Protein AF-A0ABD5F2E1-F1 (afdb_monomer_lite)

Radius of gyration: 25.32 Å; chains: 1; bounding box: 39×32×80 Å

Secondary structure (DSSP, 8-state):
------PPP----SS--SS--PPPP--EEEEEEETTEEEEEETT--HHHHHHHHHHHHHHHHHHHTT-

Organism: Enterococcus avium (NCBI:txid33945)

pLDDT: mean 79.35, std 11.54, range [51.88, 96.06]

Foldseek 3Di:
DDDDDDDDDDDDDPCDPPDDPPPDPFAFDDWDDAPPDIDTDTPPPDPVNVVVVVVVSVVVNVVVVVVD

Sequence (68 aa):
MEKKEIVPIQIVDRNPPMSPTAPAKSKLAARVKLGQAEAYIYNGTDKYIFATIMKELSIHASRLHSRT

Structure (mmCIF, N/CA/C/O backbone):
data_AF-A0ABD5F2E1-F1
#
_entry.id   AF-A0ABD5F2E1-F1
#
loop_
_atom_site.group_PDB
_atom_site.id
_atom_site.type_symbol
_atom_site.label_atom_id
_atom_site.label_alt_id
_atom_site.label_comp_id
_atom_site.label_asym_id
_atom_site.label_entity_id
_atom_site.label_seq_id
_atom_site.pdbx_PDB_ins_code
_atom_site.Cartn_x
_atom_site.Cartn_y
_atom_site.Cartn_z
_atom_site.occupancy
_atom_site.B_iso_or_equiv
_atom_site.auth_seq_id
_atom_site.auth_comp_id
_atom_site.auth_asym_id
_atom_site.auth_atom_id
_atom_site.pdbx_PDB_model_num
ATOM 1 N N . MET A 1 1 ? 7.091 -21.988 -56.491 1.00 51.88 1 MET A N 1
ATOM 2 C CA . MET A 1 1 ? 7.713 -21.045 -55.540 1.00 51.88 1 MET A CA 1
ATOM 3 C C . MET A 1 1 ? 8.325 -21.867 -54.427 1.00 51.88 1 MET A C 1
ATOM 5 O O . MET A 1 1 ? 7.582 -22.514 -53.698 1.00 51.88 1 MET A O 1
ATOM 9 N N . GLU A 1 2 ? 9.652 -21.924 -54.361 1.00 62.22 2 GLU A N 1
ATOM 10 C CA . GLU A 1 2 ? 10.350 -22.584 -53.256 1.00 62.22 2 GLU A CA 1
ATOM 11 C C . GLU A 1 2 ? 10.012 -21.882 -51.937 1.00 62.22 2 GLU A C 1
ATOM 13 O O . GLU A 1 2 ? 10.002 -20.650 -51.852 1.00 62.22 2 GLU A O 1
ATOM 18 N N . LYS A 1 3 ? 9.672 -22.676 -50.920 1.00 64.25 3 LYS A N 1
ATOM 19 C CA . LYS A 1 3 ? 9.369 -22.180 -49.578 1.00 64.25 3 LYS A CA 1
ATOM 20 C C . LYS A 1 3 ? 10.688 -21.774 -48.926 1.00 64.25 3 LYS A C 1
ATOM 22 O O . LYS A 1 3 ? 11.518 -22.631 -48.652 1.00 64.25 3 LYS A O 1
ATOM 27 N N . LYS A 1 4 ? 10.882 -20.475 -48.692 1.00 73.44 4 LYS A N 1
ATOM 28 C CA . LYS A 1 4 ? 12.024 -19.978 -47.918 1.00 73.44 4 LYS A CA 1
ATOM 29 C C . LYS A 1 4 ? 11.859 -20.413 -46.464 1.00 73.44 4 LYS A C 1
ATOM 31 O O . LYS A 1 4 ? 10.833 -20.121 -45.851 1.00 73.44 4 LYS A O 1
ATOM 36 N N . GLU A 1 5 ? 12.851 -21.123 -45.944 1.00 75.44 5 GLU A N 1
ATOM 37 C CA . GLU A 1 5 ? 12.912 -21.507 -44.537 1.00 75.44 5 GLU A CA 1
ATOM 38 C C . GLU A 1 5 ? 12.961 -20.253 -43.654 1.00 75.44 5 GLU A C 1
ATOM 40 O O . GLU A 1 5 ? 13.657 -19.280 -43.958 1.00 75.44 5 GLU A O 1
ATOM 45 N N . ILE A 1 6 ? 12.172 -20.250 -42.579 1.00 78.81 6 ILE A N 1
ATOM 46 C CA . ILE A 1 6 ? 12.126 -19.132 -41.636 1.00 78.81 6 ILE A CA 1
ATOM 47 C C . ILE A 1 6 ? 13.383 -19.212 -40.772 1.00 78.81 6 ILE A C 1
ATOM 49 O O . ILE A 1 6 ? 13.507 -20.101 -39.932 1.00 78.81 6 ILE A O 1
ATOM 53 N N . VAL A 1 7 ? 14.304 -18.272 -40.977 1.00 78.94 7 VAL A N 1
ATOM 54 C CA . VAL A 1 7 ? 15.516 -18.129 -40.165 1.00 78.94 7 VAL A CA 1
ATOM 55 C C . VAL A 1 7 ? 15.316 -17.066 -39.080 1.00 78.94 7 VAL A C 1
ATOM 57 O O . VAL A 1 7 ? 14.680 -16.039 -39.338 1.00 78.94 7 VAL A O 1
ATOM 60 N N . PRO A 1 8 ? 15.841 -17.277 -37.862 1.00 77.00 8 PRO A N 1
ATOM 61 C CA . PRO A 1 8 ? 15.754 -16.286 -36.802 1.00 77.00 8 PRO A CA 1
ATOM 62 C C . PRO A 1 8 ? 16.583 -15.053 -37.169 1.00 77.00 8 PRO A C 1
ATOM 64 O O . PRO A 1 8 ? 17.777 -15.142 -37.449 1.00 77.00 8 PRO A O 1
ATOM 67 N N . ILE A 1 9 ? 15.939 -13.889 -37.146 1.00 75.81 9 ILE A N 1
ATOM 68 C CA . ILE A 1 9 ? 16.603 -12.596 -37.300 1.00 75.81 9 ILE A CA 1
ATOM 69 C C . ILE A 1 9 ? 16.872 -12.001 -35.920 1.00 75.81 9 ILE A C 1
ATOM 71 O O . ILE A 1 9 ? 15.959 -11.796 -35.122 1.00 75.81 9 ILE A O 1
ATOM 75 N N . GLN A 1 10 ? 18.141 -11.717 -35.634 1.00 75.00 10 GLN A N 1
ATOM 76 C CA . GLN A 1 10 ? 18.528 -11.006 -34.424 1.00 75.00 10 GLN A CA 1
ATOM 77 C C . GLN A 1 10 ? 18.316 -9.508 -34.649 1.00 75.00 10 GLN A C 1
ATOM 79 O O . GLN A 1 10 ? 19.045 -8.866 -35.406 1.00 75.00 10 GLN A O 1
ATOM 84 N N . ILE A 1 11 ? 17.291 -8.950 -34.008 1.00 77.69 11 ILE A N 1
ATOM 85 C CA . ILE A 1 11 ? 17.061 -7.506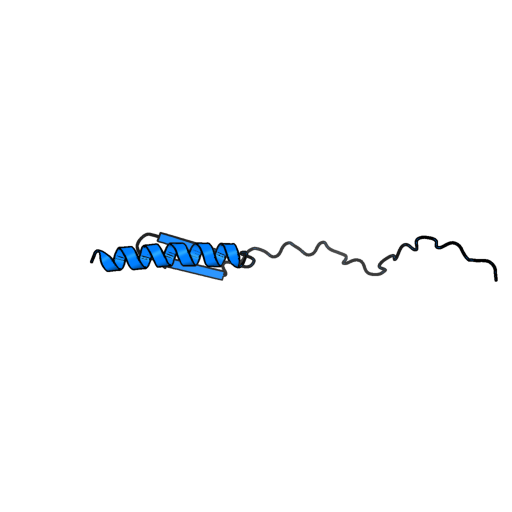 -33.992 1.00 77.69 11 ILE A CA 1
ATOM 86 C C . ILE A 1 11 ? 18.112 -6.903 -33.057 1.00 77.69 11 ILE A C 1
ATOM 88 O O . ILE A 1 11 ? 18.017 -7.023 -31.838 1.00 77.69 11 ILE A O 1
ATOM 92 N N . VAL A 1 12 ? 19.151 -6.307 -33.637 1.00 74.94 12 VAL A N 1
ATOM 93 C CA . VAL A 1 12 ? 20.164 -5.553 -32.894 1.00 74.94 12 VAL A CA 1
ATOM 94 C C . VAL A 1 12 ? 19.638 -4.137 -32.703 1.00 74.94 12 VAL A C 1
ATOM 96 O O . VAL A 1 12 ? 19.484 -3.395 -33.675 1.00 74.94 12 VAL A O 1
ATOM 99 N N . ASP A 1 13 ? 19.352 -3.767 -31.457 1.00 74.56 13 ASP A N 1
ATOM 100 C CA . ASP A 1 13 ? 19.042 -2.383 -31.116 1.00 74.56 13 ASP A CA 1
ATOM 101 C C . ASP A 1 13 ? 20.302 -1.533 -31.336 1.00 74.56 13 ASP A C 1
ATOM 103 O O . ASP A 1 13 ? 21.354 -1.802 -30.755 1.00 74.56 13 ASP A O 1
ATOM 107 N N . ARG A 1 14 ? 20.233 -0.557 -32.249 1.00 68.62 14 ARG A N 1
ATOM 108 C CA . ARG A 1 14 ? 21.387 0.283 -32.620 1.00 68.62 14 ARG A CA 1
ATOM 109 C C . ARG A 1 14 ? 21.679 1.366 -31.584 1.00 68.62 14 ARG A C 1
ATOM 111 O O . ARG A 1 14 ? 22.781 1.902 -31.593 1.00 68.62 14 ARG A O 1
ATOM 118 N N . ASN A 1 15 ? 20.723 1.652 -30.699 1.00 69.38 15 ASN A N 1
ATOM 119 C CA . ASN A 1 15 ? 20.875 2.584 -29.587 1.00 69.38 15 ASN A CA 1
ATOM 120 C C . ASN A 1 15 ? 20.443 1.891 -28.289 1.00 69.38 15 ASN A C 1
ATOM 122 O O . ASN A 1 15 ? 19.426 2.272 -27.704 1.00 69.38 15 ASN A O 1
ATOM 126 N N . PRO A 1 16 ? 21.194 0.879 -27.816 1.00 63.00 16 PRO A N 1
ATOM 127 C CA . PRO A 1 16 ? 20.941 0.349 -26.489 1.00 63.00 16 PRO A CA 1
ATOM 128 C C . PRO A 1 16 ? 21.079 1.512 -25.494 1.00 63.00 16 PRO A C 1
ATOM 130 O O . PRO A 1 16 ? 22.001 2.324 -25.646 1.00 63.00 16 PRO A O 1
ATOM 133 N N . PRO A 1 17 ? 20.190 1.648 -24.493 1.00 66.50 17 PRO A N 1
ATOM 134 C CA . PRO A 1 17 ? 20.388 2.637 -23.444 1.00 66.50 17 PRO A CA 1
ATOM 135 C C . PRO A 1 17 ? 21.790 2.431 -22.857 1.00 66.50 17 PRO A C 1
ATOM 137 O O . PRO A 1 17 ? 22.088 1.391 -22.277 1.00 66.50 17 PRO A O 1
ATOM 140 N N . MET A 1 18 ? 22.673 3.416 -23.069 1.00 63.81 18 MET A N 1
ATOM 141 C CA . MET A 1 18 ? 24.105 3.354 -22.729 1.00 63.81 18 MET A CA 1
ATOM 142 C C . MET A 1 18 ? 24.378 3.249 -21.224 1.00 63.81 18 MET A C 1
ATOM 144 O O . MET A 1 18 ? 25.527 3.168 -20.796 1.00 63.81 18 MET A O 1
ATOM 148 N N . SER A 1 19 ? 23.338 3.254 -20.401 1.00 65.12 19 SER A N 1
ATOM 149 C CA . SER A 1 19 ? 23.441 3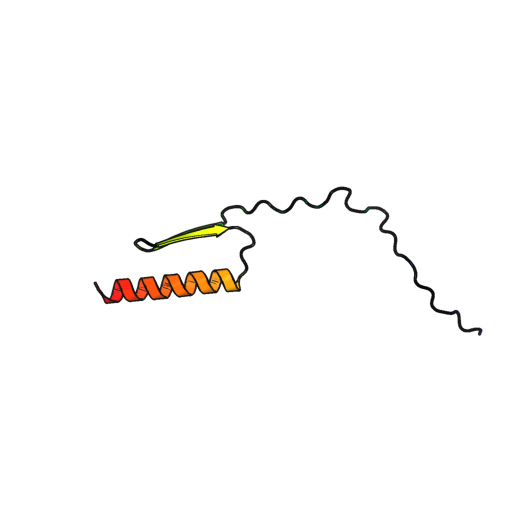.070 -18.971 1.00 65.12 19 SER A CA 1
ATOM 150 C C . SER A 1 19 ? 22.284 2.205 -18.482 1.00 65.12 19 SER A C 1
ATOM 152 O O . SER A 1 19 ? 21.147 2.381 -18.936 1.00 65.12 19 SER A O 1
ATOM 154 N N . PRO A 1 20 ? 22.532 1.278 -17.539 1.00 65.50 20 PRO A N 1
ATOM 155 C CA . PRO A 1 20 ? 21.439 0.691 -16.788 1.00 65.50 20 PRO A CA 1
ATOM 156 C C . PRO A 1 20 ? 20.675 1.852 -16.155 1.00 65.50 20 PRO A C 1
ATOM 158 O O . PRO A 1 20 ? 21.268 2.679 -15.458 1.00 65.50 20 PRO A O 1
ATOM 161 N N . THR A 1 21 ? 19.376 1.961 -16.445 1.00 65.00 21 THR A N 1
ATOM 162 C CA . THR A 1 21 ? 18.509 2.927 -15.773 1.00 65.00 21 THR A CA 1
ATOM 163 C C . THR A 1 21 ? 18.726 2.747 -14.277 1.00 65.00 21 THR A C 1
ATOM 165 O O . THR A 1 21 ? 18.477 1.665 -13.745 1.00 65.00 21 THR A O 1
ATOM 168 N N . ALA A 1 22 ? 19.280 3.769 -13.618 1.00 65.44 22 ALA A N 1
ATOM 169 C CA . ALA A 1 22 ? 19.587 3.671 -12.201 1.00 65.44 22 ALA A CA 1
ATOM 170 C C . ALA A 1 22 ? 18.296 3.286 -11.464 1.00 65.44 22 ALA A C 1
ATOM 172 O O . ALA A 1 22 ? 17.254 3.891 -11.749 1.00 65.44 22 ALA A O 1
ATOM 173 N N . PRO A 1 23 ? 18.328 2.294 -10.552 1.00 66.94 23 PRO A N 1
ATOM 174 C CA . PRO A 1 23 ? 17.145 1.942 -9.787 1.00 66.94 23 PRO A CA 1
ATOM 175 C C . PRO A 1 23 ? 16.635 3.215 -9.118 1.00 66.94 23 PRO A C 1
ATOM 177 O O . PRO A 1 23 ? 17.388 3.912 -8.428 1.00 66.94 23 PRO A O 1
ATOM 180 N N . ALA A 1 24 ? 15.380 3.566 -9.403 1.00 70.56 24 ALA A N 1
ATOM 181 C CA . ALA A 1 24 ? 14.776 4.770 -8.865 1.00 70.56 24 ALA A CA 1
ATOM 182 C C . ALA A 1 24 ? 14.899 4.713 -7.339 1.00 70.56 24 ALA A C 1
ATOM 184 O O . ALA A 1 24 ? 14.402 3.782 -6.707 1.00 70.56 24 ALA A O 1
ATOM 185 N N . LYS A 1 25 ? 15.612 5.679 -6.744 1.00 75.38 25 LYS A N 1
ATOM 186 C CA . LYS A 1 25 ? 15.793 5.720 -5.290 1.00 75.38 25 LYS A CA 1
ATOM 187 C C . LYS A 1 25 ? 14.413 5.787 -4.639 1.00 75.38 25 LYS A C 1
ATOM 189 O O . LYS A 1 25 ? 13.655 6.719 -4.916 1.00 75.38 25 LYS A O 1
ATOM 194 N N . SER A 1 26 ? 14.105 4.824 -3.774 1.00 78.31 26 SER A N 1
ATOM 195 C CA . SER A 1 26 ? 12.855 4.797 -3.015 1.00 78.31 26 SER A CA 1
ATOM 196 C C . SER A 1 26 ? 12.739 6.072 -2.183 1.00 78.31 26 SER A C 1
ATOM 198 O O . SER A 1 26 ? 13.423 6.249 -1.176 1.00 78.31 26 SER A O 1
ATOM 200 N N . LYS A 1 27 ? 11.897 7.002 -2.634 1.00 88.44 27 LYS A N 1
ATOM 201 C CA . LYS A 1 27 ? 11.623 8.268 -1.948 1.00 88.44 27 LYS A CA 1
ATOM 202 C C . LYS A 1 27 ? 10.429 8.080 -1.023 1.00 88.44 27 LYS A C 1
ATOM 204 O O . LYS A 1 27 ? 9.477 7.410 -1.404 1.00 88.44 27 LYS A O 1
ATOM 209 N N . LEU A 1 28 ? 10.466 8.665 0.173 1.00 92.12 28 LEU A N 1
ATOM 210 C CA . LEU A 1 28 ? 9.320 8.635 1.080 1.00 92.12 28 LEU A CA 1
ATOM 211 C C . LEU A 1 28 ? 8.116 9.314 0.408 1.00 92.12 28 LEU A C 1
ATOM 213 O O . LEU A 1 28 ? 8.203 10.472 -0.001 1.00 92.12 28 LEU A O 1
ATOM 217 N N . ALA A 1 29 ? 7.025 8.568 0.279 1.00 90.62 29 ALA A N 1
ATOM 218 C CA . ALA A 1 29 ? 5.770 8.994 -0.324 1.00 90.62 29 ALA A CA 1
ATOM 219 C C . ALA A 1 29 ? 4.802 9.522 0.738 1.00 90.62 29 ALA A C 1
ATOM 221 O O . ALA A 1 29 ? 4.198 10.577 0.561 1.00 90.62 29 ALA A O 1
ATOM 222 N N . ALA A 1 30 ? 4.671 8.795 1.850 1.00 90.44 30 ALA A N 1
ATOM 223 C CA . ALA A 1 30 ? 3.768 9.150 2.936 1.00 90.44 30 ALA A CA 1
ATOM 224 C C . ALA A 1 30 ? 4.298 8.669 4.291 1.00 90.44 30 ALA A C 1
ATOM 226 O O . ALA A 1 30 ? 4.984 7.653 4.387 1.00 90.44 30 ALA A O 1
ATOM 227 N N . ARG A 1 31 ? 3.931 9.390 5.350 1.00 93.19 31 ARG A N 1
ATOM 228 C CA . ARG A 1 31 ? 4.108 8.980 6.745 1.00 93.19 31 ARG A CA 1
ATOM 229 C C . ARG A 1 31 ? 2.734 8.976 7.398 1.00 93.19 31 ARG A C 1
ATOM 231 O O . ARG A 1 31 ? 2.068 10.008 7.419 1.00 93.19 31 ARG A O 1
ATOM 238 N N . VAL A 1 32 ? 2.309 7.826 7.902 1.00 89.56 32 VAL A N 1
ATOM 239 C CA . VAL A 1 32 ? 1.002 7.647 8.539 1.00 89.56 32 VAL A CA 1
ATOM 240 C C . VAL A 1 32 ? 1.231 7.384 10.018 1.00 89.56 32 VAL A C 1
ATOM 242 O O . VAL A 1 32 ? 1.933 6.440 10.370 1.00 89.56 32 VAL A O 1
ATOM 245 N N . LYS A 1 33 ? 0.650 8.215 10.885 1.00 88.44 33 LYS A N 1
ATOM 246 C CA . LYS A 1 33 ? 0.713 8.048 12.339 1.00 88.44 33 LYS A CA 1
ATOM 247 C C . LYS A 1 33 ? -0.688 7.845 12.892 1.00 88.44 33 LYS A C 1
ATOM 249 O O . LYS A 1 33 ? -1.584 8.638 12.611 1.00 88.44 33 LYS A O 1
ATOM 254 N N . LEU A 1 34 ? -0.859 6.799 13.689 1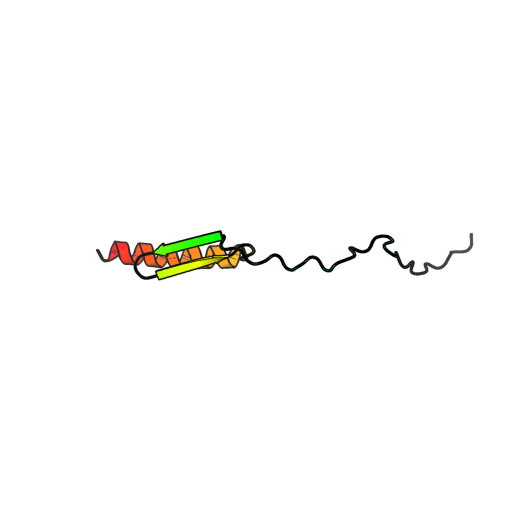.00 82.69 34 LEU A N 1
ATOM 255 C CA . LEU A 1 34 ? -2.132 6.425 14.279 1.00 82.69 34 LEU A CA 1
ATOM 256 C C . LEU A 1 34 ? -1.923 5.964 15.727 1.00 82.69 34 LEU A C 1
ATOM 258 O O . LEU A 1 34 ? -1.475 4.849 15.989 1.00 82.69 34 LEU A O 1
ATOM 262 N N . GLY A 1 35 ? -2.229 6.841 16.684 1.00 79.00 35 GLY A N 1
ATOM 263 C CA . GLY A 1 35 ? -1.922 6.600 18.095 1.00 79.00 35 GLY A CA 1
ATOM 264 C C . GLY A 1 35 ? -0.417 6.403 18.308 1.00 79.00 35 GLY A C 1
ATOM 265 O O . GLY A 1 35 ? 0.374 7.307 18.032 1.00 79.00 35 GLY A O 1
ATOM 266 N N . GLN A 1 36 ? -0.033 5.214 18.783 1.00 81.12 36 GLN A N 1
ATOM 267 C CA . GLN A 1 36 ? 1.369 4.806 18.948 1.00 81.12 36 GLN A CA 1
ATOM 268 C C . GLN A 1 36 ? 1.965 4.107 17.714 1.00 81.12 36 GLN A C 1
ATOM 270 O O . GLN A 1 36 ? 3.173 3.893 17.673 1.00 81.12 36 GLN A O 1
ATOM 275 N N . ALA A 1 37 ? 1.153 3.766 16.709 1.00 81.12 37 ALA A N 1
ATOM 276 C CA . ALA A 1 37 ? 1.631 3.145 15.479 1.00 81.12 37 ALA A CA 1
ATOM 277 C C . ALA A 1 37 ? 2.082 4.203 14.464 1.00 81.12 37 ALA A C 1
ATOM 279 O O . ALA A 1 37 ? 1.436 5.240 14.288 1.00 81.12 37 ALA A O 1
ATOM 280 N N . GLU A 1 38 ? 3.176 3.920 13.763 1.00 87.56 38 GLU A N 1
ATOM 281 C CA . GLU A 1 38 ? 3.719 4.782 12.719 1.00 87.56 38 GLU A CA 1
ATOM 282 C C . GLU A 1 38 ? 4.213 3.948 11.533 1.00 87.56 38 GLU A C 1
ATOM 284 O O . GLU A 1 38 ? 4.923 2.961 11.713 1.00 87.56 38 GLU A O 1
ATOM 289 N N . ALA A 1 39 ? 3.833 4.351 10.320 1.00 90.00 39 ALA A N 1
ATOM 290 C CA . ALA A 1 39 ? 4.195 3.686 9.077 1.00 90.00 39 ALA A CA 1
ATOM 291 C C . ALA A 1 39 ? 4.812 4.676 8.079 1.00 90.00 39 ALA A C 1
ATOM 293 O O . ALA A 1 39 ? 4.286 5.768 7.852 1.00 90.00 39 ALA A O 1
ATOM 294 N N . TYR A 1 40 ? 5.912 4.261 7.452 1.00 93.00 40 TYR A N 1
ATOM 295 C CA . TYR A 1 40 ? 6.611 4.997 6.400 1.00 93.00 40 TYR A CA 1
ATOM 296 C C . TYR A 1 40 ? 6.385 4.282 5.069 1.00 93.00 40 TYR A C 1
ATOM 298 O O . TYR A 1 40 ? 6.766 3.125 4.906 1.00 93.00 40 TYR A O 1
ATOM 306 N N . ILE A 1 41 ? 5.754 4.967 4.122 1.00 93.62 41 ILE A N 1
ATOM 307 C CA . ILE A 1 41 ? 5.420 4.435 2.802 1.00 93.62 41 ILE A CA 1
ATOM 308 C C . ILE A 1 41 ? 6.336 5.091 1.784 1.00 93.62 41 ILE A C 1
ATOM 310 O O . ILE A 1 41 ? 6.397 6.318 1.705 1.00 93.62 41 ILE A O 1
ATOM 314 N N . TYR A 1 42 ? 7.035 4.286 0.992 1.00 93.19 42 TYR A N 1
ATOM 315 C CA . TYR A 1 42 ? 7.956 4.758 -0.038 1.00 93.19 42 TYR A CA 1
ATOM 316 C C . TYR A 1 42 ? 7.345 4.610 -1.437 1.00 93.19 42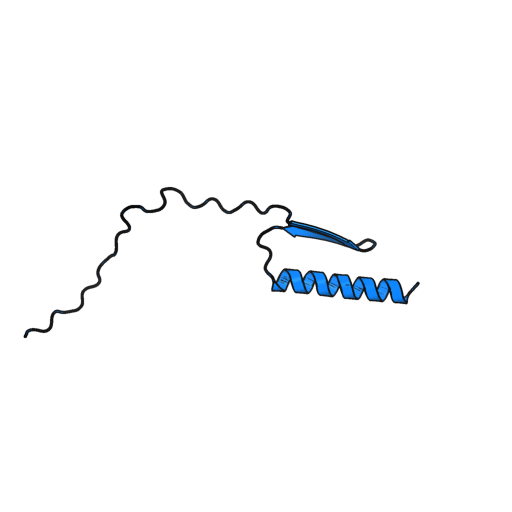 TYR A C 1
ATOM 318 O O . TYR A 1 42 ? 6.481 3.764 -1.677 1.00 93.19 42 TYR A O 1
ATOM 326 N N . ASN A 1 43 ? 7.802 5.433 -2.377 1.00 89.56 43 ASN A N 1
ATOM 327 C CA . ASN A 1 43 ? 7.421 5.354 -3.783 1.00 89.56 43 ASN A CA 1
ATOM 328 C C . ASN A 1 43 ? 7.757 3.967 -4.343 1.00 89.56 43 ASN A C 1
ATOM 330 O O . ASN A 1 43 ? 8.817 3.419 -4.047 1.00 89.56 43 ASN A O 1
ATOM 334 N N . GLY A 1 44 ? 6.856 3.420 -5.161 1.00 88.62 44 GLY A N 1
ATOM 335 C CA . GLY A 1 44 ? 6.988 2.068 -5.712 1.00 88.62 44 GLY A CA 1
ATOM 336 C C . GLY A 1 44 ? 6.459 0.953 -4.805 1.00 88.62 44 GLY A C 1
ATOM 337 O O . GLY A 1 44 ? 6.550 -0.209 -5.183 1.00 88.62 44 GLY A O 1
ATOM 338 N N . THR A 1 45 ? 5.882 1.280 -3.641 1.00 90.19 45 THR A N 1
ATOM 339 C CA . THR A 1 45 ? 5.151 0.291 -2.832 1.00 90.19 45 THR A CA 1
ATOM 340 C C . THR A 1 45 ? 4.005 -0.300 -3.654 1.00 90.19 45 THR A C 1
ATOM 342 O O . THR A 1 45 ? 3.210 0.442 -4.234 1.00 90.19 45 THR A O 1
ATOM 345 N N . ASP A 1 46 ? 3.911 -1.630 -3.690 1.00 94.06 46 ASP A N 1
ATOM 346 C CA . ASP A 1 46 ? 2.821 -2.321 -4.374 1.00 94.06 46 ASP A CA 1
ATOM 347 C C . ASP A 1 46 ? 1.454 -1.907 -3.801 1.00 94.06 46 ASP A C 1
ATOM 349 O O . ASP A 1 46 ? 1.274 -1.760 -2.588 1.00 94.06 46 ASP A O 1
ATOM 353 N N . LYS A 1 47 ? 0.468 -1.731 -4.685 1.00 92.62 47 LYS A N 1
ATOM 354 C CA . LYS A 1 47 ? -0.858 -1.224 -4.312 1.00 92.62 47 LYS A CA 1
ATOM 355 C C . LYS A 1 47 ? -1.606 -2.149 -3.344 1.00 92.62 47 LYS A C 1
ATOM 357 O O . LYS A 1 47 ? -2.351 -1.649 -2.504 1.00 92.62 47 LYS A O 1
ATOM 362 N N . TYR A 1 48 ? -1.421 -3.468 -3.434 1.00 96.06 48 TYR A N 1
ATOM 363 C CA . TYR A 1 48 ? -2.067 -4.440 -2.547 1.00 96.06 48 TYR A CA 1
ATOM 364 C C . TYR A 1 48 ? -1.391 -4.474 -1.180 1.00 96.06 48 TYR A C 1
ATOM 366 O O . TYR A 1 48 ? -2.079 -4.561 -0.159 1.00 96.06 48 TYR A O 1
ATOM 374 N N . ILE A 1 49 ? -0.064 -4.326 -1.146 1.00 93.88 49 ILE A N 1
ATOM 375 C CA . ILE A 1 49 ? 0.681 -4.146 0.107 1.00 93.88 49 ILE A CA 1
ATOM 376 C C . ILE A 1 49 ? 0.216 -2.863 0.801 1.00 93.88 49 ILE A C 1
ATOM 378 O O . ILE A 1 49 ? -0.163 -2.898 1.972 1.00 93.88 49 ILE A O 1
ATOM 382 N N . PHE A 1 50 ? 0.161 -1.746 0.0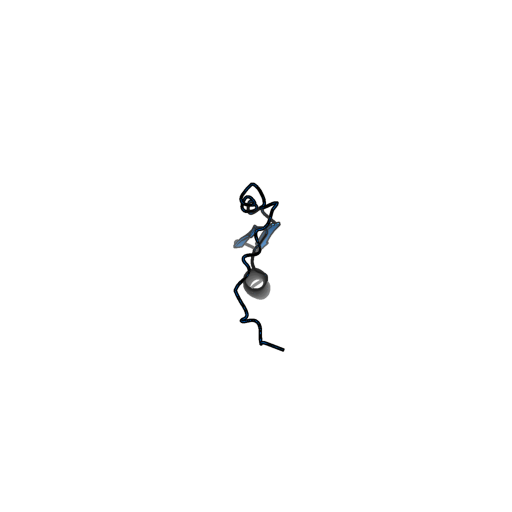71 1.00 92.12 50 PHE A N 1
ATOM 383 C CA . PHE A 1 50 ? -0.304 -0.470 0.612 1.00 92.12 50 PHE A CA 1
ATOM 384 C C . PHE A 1 50 ? -1.744 -0.559 1.136 1.00 92.12 50 PHE A C 1
ATOM 386 O O . PHE A 1 50 ? -2.010 -0.174 2.274 1.00 92.12 50 PHE A O 1
ATOM 393 N N . ALA A 1 51 ? -2.664 -1.129 0.353 1.00 93.19 51 ALA A N 1
ATOM 394 C CA . ALA A 1 51 ? -4.053 -1.315 0.768 1.00 93.19 51 ALA A CA 1
ATOM 395 C C . ALA A 1 51 ? -4.182 -2.180 2.034 1.00 93.19 51 ALA A C 1
ATOM 397 O O . ALA A 1 51 ? -4.988 -1.868 2.910 1.00 93.19 51 ALA A O 1
ATOM 398 N N . THR A 1 52 ? -3.370 -3.232 2.157 1.00 94.56 52 THR A N 1
ATOM 399 C CA . THR A 1 52 ? -3.360 -4.108 3.339 1.00 94.56 52 THR A CA 1
ATOM 400 C C . THR A 1 52 ? -2.890 -3.358 4.582 1.00 94.56 52 THR A C 1
ATOM 402 O O . THR A 1 52 ? -3.567 -3.404 5.608 1.00 94.56 52 THR A O 1
ATOM 405 N N . ILE A 1 53 ? -1.792 -2.597 4.480 1.00 91.56 53 ILE A N 1
ATOM 406 C CA . ILE A 1 53 ? -1.286 -1.759 5.580 1.00 91.56 53 ILE A CA 1
ATOM 407 C C . ILE A 1 53 ? -2.362 -0.767 6.028 1.00 91.56 53 ILE A C 1
ATOM 409 O O . ILE A 1 53 ? -2.652 -0.661 7.218 1.00 91.56 53 ILE A O 1
ATOM 413 N N . MET A 1 54 ? -2.994 -0.073 5.079 1.00 90.12 54 MET A N 1
ATOM 414 C CA . MET A 1 54 ? -4.039 0.901 5.393 1.00 90.12 54 MET A CA 1
ATOM 415 C C . MET A 1 54 ? -5.253 0.248 6.060 1.00 90.12 54 MET A C 1
ATOM 417 O O . MET A 1 54 ? -5.760 0.786 7.042 1.00 90.12 54 MET A O 1
ATOM 421 N N . LYS A 1 55 ? -5.687 -0.928 5.590 1.00 91.25 55 LYS A N 1
ATOM 422 C CA . LYS A 1 55 ? -6.804 -1.671 6.190 1.00 91.25 55 LYS A CA 1
ATOM 423 C C . LYS A 1 55 ? -6.509 -2.068 7.636 1.00 91.25 55 LYS A C 1
ATOM 425 O O . LYS A 1 55 ? -7.361 -1.864 8.501 1.00 91.25 55 LYS A O 1
ATOM 430 N N . GLU A 1 56 ? -5.317 -2.591 7.906 1.00 88.81 56 GLU A N 1
ATOM 431 C CA . GLU A 1 56 ? -4.917 -2.959 9.267 1.00 88.81 56 GLU A CA 1
ATOM 432 C C . GLU A 1 56 ? -4.862 -1.738 10.186 1.00 88.81 56 GLU A C 1
ATOM 434 O O . GLU A 1 56 ? -5.448 -1.760 11.273 1.00 88.81 56 GLU A O 1
ATOM 439 N N . LEU A 1 57 ? -4.260 -0.637 9.725 1.00 87.38 57 LEU 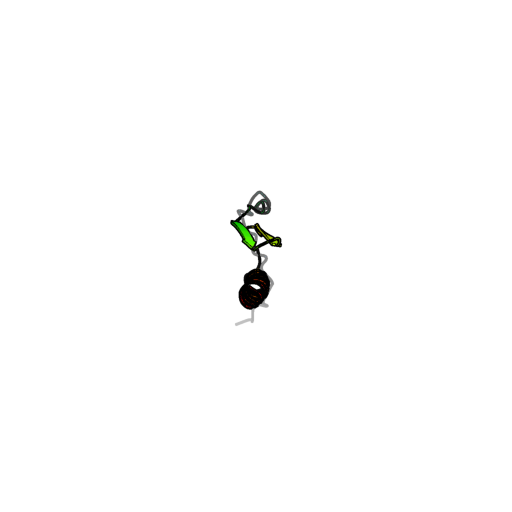A N 1
ATOM 440 C CA . LEU A 1 57 ? -4.236 0.620 10.475 1.00 87.38 57 LEU A CA 1
ATOM 441 C C . LEU A 1 57 ? -5.656 1.125 10.773 1.00 87.38 57 LEU A C 1
ATOM 443 O O . LEU A 1 57 ? -5.949 1.487 11.911 1.00 87.38 57 LEU A O 1
ATOM 447 N N . SER A 1 58 ? -6.569 1.095 9.800 1.00 84.81 58 SER A N 1
ATOM 448 C CA . SER A 1 58 ? -7.964 1.502 10.009 1.00 84.81 58 SER A CA 1
ATOM 449 C C . SER A 1 58 ? -8.691 0.628 11.036 1.00 84.81 58 SER A C 1
ATOM 451 O O . SER A 1 58 ? -9.370 1.168 11.906 1.00 84.81 58 SER A O 1
ATOM 453 N N . ILE A 1 59 ? -8.518 -0.699 11.004 1.00 83.12 59 ILE A N 1
ATOM 454 C CA . ILE A 1 59 ? -9.119 -1.606 12.001 1.00 83.12 59 ILE A CA 1
ATOM 455 C C . ILE A 1 59 ? -8.618 -1.270 13.411 1.00 83.12 59 ILE A C 1
ATOM 457 O O . ILE A 1 59 ? -9.402 -1.241 14.366 1.00 83.12 59 ILE A O 1
ATOM 461 N N . HIS A 1 60 ? -7.321 -0.994 13.548 1.00 77.50 60 HIS A N 1
ATOM 462 C CA . HIS A 1 60 ? -6.727 -0.614 14.828 1.00 77.50 60 HIS A CA 1
ATOM 463 C C . HIS A 1 60 ? -7.269 0.739 15.311 1.00 77.50 60 HIS A C 1
ATOM 465 O O . HIS A 1 60 ? -7.587 0.876 16.493 1.00 77.50 60 HIS A O 1
ATOM 471 N N . ALA A 1 61 ? -7.468 1.699 14.400 1.00 76.88 61 ALA A N 1
ATOM 472 C CA . ALA A 1 61 ? -8.078 2.995 14.700 1.00 76.88 61 ALA A CA 1
ATOM 473 C C . ALA A 1 61 ? -9.501 2.843 15.244 1.00 76.88 61 ALA A C 1
ATOM 475 O O . ALA A 1 61 ? -9.833 3.403 16.289 1.00 76.88 61 ALA A O 1
ATOM 476 N N . SER A 1 62 ? -10.331 2.052 14.561 1.00 76.12 62 SER A N 1
ATOM 477 C CA . SER A 1 62 ? -11.723 1.824 14.954 1.00 76.12 62 SER A CA 1
ATOM 478 C C . SER A 1 62 ? -11.829 1.135 16.315 1.00 76.12 62 SER A C 1
ATOM 480 O O . SER A 1 62 ? -12.659 1.518 17.137 1.00 76.12 62 SER A O 1
ATOM 482 N N . ARG A 1 63 ? -10.964 0.152 16.597 1.00 74.25 63 ARG A N 1
ATOM 483 C CA . ARG A 1 63 ? -10.920 -0.519 17.909 1.00 74.25 63 ARG A CA 1
ATOM 484 C C . ARG A 1 63 ? -10.470 0.410 19.031 1.00 74.25 63 ARG A C 1
ATOM 486 O O . ARG A 1 63 ? -10.977 0.284 20.142 1.00 74.25 63 ARG A O 1
ATOM 493 N N . LEU A 1 64 ? -9.532 1.315 18.751 1.00 69.06 64 LEU A N 1
ATOM 494 C CA . LEU A 1 64 ? -9.098 2.322 19.715 1.00 69.06 64 LEU A CA 1
ATOM 495 C C . LEU A 1 64 ? -10.255 3.266 20.067 1.00 69.06 64 LEU A C 1
ATOM 497 O O . LEU A 1 64 ? -10.516 3.477 21.244 1.00 69.06 64 LEU A O 1
ATOM 501 N N . HIS A 1 65 ? -10.983 3.752 19.057 1.00 64.81 65 HIS A N 1
ATOM 502 C CA . HIS A 1 65 ? -12.124 4.655 19.240 1.00 64.81 65 HIS A CA 1
ATOM 503 C C . HIS A 1 65 ? -13.305 4.007 19.977 1.00 64.81 65 HIS A C 1
ATOM 505 O O . HIS A 1 65 ? -14.024 4.680 20.695 1.00 64.81 65 HIS A O 1
ATOM 511 N N . SER A 1 66 ? -13.511 2.696 19.818 1.00 67.00 66 SER A N 1
ATOM 512 C CA . SER A 1 66 ? -14.593 1.970 20.500 1.00 67.00 66 SER A CA 1
ATOM 513 C C . SER A 1 66 ? -14.329 1.708 21.991 1.00 67.00 66 SER A C 1
ATOM 515 O O . SER A 1 66 ? -15.229 1.228 22.678 1.00 67.00 66 SER A O 1
ATOM 517 N N . ARG A 1 67 ? -13.098 1.913 22.477 1.00 58.53 67 ARG A N 1
ATOM 518 C CA . ARG A 1 67 ? -12.701 1.658 23.876 1.00 58.53 67 ARG A CA 1
ATOM 519 C C . ARG A 1 67 ? -12.611 2.926 24.729 1.00 58.53 67 ARG A C 1
ATOM 521 O O . ARG A 1 67 ? -12.384 2.810 25.931 1.00 58.53 67 ARG A O 1
ATOM 528 N N . THR A 1 68 ? -12.746 4.090 24.107 1.00 52.19 68 THR A N 1
ATOM 529 C CA . THR A 1 68 ? -12.863 5.412 24.739 1.00 52.19 68 THR A CA 1
ATOM 530 C C . THR A 1 68 ? -14.317 5.827 24.793 1.00 52.19 68 THR A C 1
ATOM 532 O O . THR A 1 68 ? -14.730 6.334 25.854 1.00 52.19 68 THR A O 1
#